Protein AF-A0AAJ2J0Q9-F1 (afdb_monomer_lite)

pLDDT: mean 88.74, std 9.74, range [47.78, 97.31]

Foldseek 3Di:
DPDQVVLVVLLVLADQPDWWWKWKFQPPDIDIFIKGCHVVSVQSVVWAAPVPDDDDDADCNQWIWMWTCRDPFWIWIFIDGPQWGFKIWIWGQDPVRDIDTDPGIIGTGGRNVSMGGDDD

Structure (mmCIF, N/CA/C/O backbone):
data_AF-A0AAJ2J0Q9-F1
#
_entry.id   AF-A0AAJ2J0Q9-F1
#
loop_
_atom_site.group_PDB
_atom_site.id
_atom_site.type_symbol
_atom_site.label_atom_id
_atom_site.label_alt_id
_atom_site.label_comp_id
_atom_site.label_asym_id
_atom_site.label_entity_id
_atom_site.label_seq_id
_atom_site.pdbx_PDB_ins_code
_atom_site.Cartn_x
_atom_site.Cartn_y
_atom_site.Cartn_z
_atom_site.occupancy
_atom_site.B_iso_or_equiv
_atom_site.auth_seq_id
_atom_site.auth_comp_id
_atom_site.auth_asym_id
_atom_site.auth_atom_id
_atom_site.pdbx_PDB_model_num
ATOM 1 N N . MET A 1 1 ? 3.818 -22.115 6.610 1.00 47.78 1 MET A N 1
ATOM 2 C CA . MET A 1 1 ? 3.874 -20.652 6.416 1.00 47.78 1 MET A CA 1
ATOM 3 C C . MET A 1 1 ? 3.786 -20.073 7.814 1.00 47.78 1 MET A C 1
ATOM 5 O O . MET A 1 1 ? 2.890 -20.511 8.522 1.00 47.78 1 MET A O 1
ATOM 9 N N . LYS A 1 2 ? 4.744 -19.265 8.287 1.00 50.22 2 LYS A N 1
ATOM 10 C CA . LYS A 1 2 ? 4.514 -18.571 9.561 1.00 50.22 2 LYS A CA 1
ATOM 11 C C . LYS A 1 2 ? 3.418 -17.555 9.273 1.00 50.22 2 LYS A C 1
ATOM 13 O O . LYS A 1 2 ? 3.587 -16.713 8.399 1.00 50.22 2 LYS A O 1
ATOM 18 N N . ASP A 1 3 ? 2.269 -17.786 9.879 1.00 55.88 3 ASP A N 1
ATOM 19 C CA . ASP A 1 3 ? 1.120 -16.905 9.817 1.00 55.88 3 ASP A CA 1
ATOM 20 C C . ASP A 1 3 ? 1.501 -15.667 10.631 1.00 55.88 3 ASP A C 1
ATOM 22 O O . ASP A 1 3 ? 1.634 -15.764 11.854 1.00 55.88 3 ASP A O 1
ATOM 26 N N . ASP A 1 4 ? 1.820 -14.547 9.979 1.00 68.06 4 ASP A N 1
ATOM 27 C CA . ASP A 1 4 ? 2.099 -13.327 10.733 1.00 68.06 4 ASP A CA 1
ATOM 28 C C . ASP A 1 4 ? 0.773 -12.681 11.114 1.00 68.06 4 ASP A C 1
ATOM 30 O O . ASP A 1 4 ? 0.062 -12.069 10.311 1.00 68.06 4 ASP A O 1
ATOM 34 N N . HIS A 1 5 ? 0.450 -12.867 12.386 1.00 75.44 5 HIS A N 1
ATOM 35 C CA . HIS A 1 5 ? -0.792 -12.428 12.981 1.00 75.44 5 HIS A CA 1
ATOM 36 C C . HIS A 1 5 ? -0.939 -10.904 12.914 1.00 75.44 5 HIS A C 1
ATOM 38 O O . HIS A 1 5 ? -2.071 -10.428 12.901 1.00 75.44 5 HIS A O 1
ATOM 44 N N . ASN A 1 6 ? 0.156 -10.136 12.843 1.00 81.75 6 ASN A N 1
ATOM 45 C CA . ASN A 1 6 ? 0.098 -8.677 12.861 1.00 81.75 6 ASN A CA 1
ATOM 46 C C . ASN A 1 6 ? -0.396 -8.097 11.534 1.00 81.75 6 ASN A C 1
ATOM 48 O O . ASN A 1 6 ? -1.341 -7.310 11.551 1.00 81.75 6 ASN A O 1
ATOM 52 N N . PHE A 1 7 ? 0.155 -8.510 10.387 1.00 87.38 7 PHE A N 1
ATOM 53 C CA . PHE A 1 7 ? -0.352 -8.040 9.090 1.00 87.38 7 PHE A CA 1
ATOM 54 C C . PHE A 1 7 ? -1.782 -8.487 8.842 1.00 87.38 7 PHE A C 1
ATOM 56 O O . PHE A 1 7 ? -2.612 -7.669 8.461 1.00 87.38 7 PHE A O 1
ATOM 63 N N . ILE A 1 8 ? -2.112 -9.740 9.166 1.00 86.81 8 ILE A N 1
ATOM 64 C CA . ILE A 1 8 ? -3.496 -10.219 9.078 1.00 86.81 8 ILE A CA 1
ATOM 65 C C . ILE A 1 8 ? -4.418 -9.390 9.979 1.00 86.81 8 ILE A C 1
ATOM 67 O O . ILE A 1 8 ? -5.524 -9.046 9.567 1.00 86.81 8 ILE A O 1
ATOM 71 N N . ARG A 1 9 ? -3.994 -9.060 11.205 1.00 89.00 9 ARG A N 1
ATOM 72 C CA . ARG A 1 9 ? -4.782 -8.236 12.131 1.00 89.00 9 ARG A CA 1
ATOM 73 C C . ARG A 1 9 ? -5.020 -6.835 11.578 1.00 89.00 9 ARG A C 1
ATOM 75 O O . ARG A 1 9 ? -6.158 -6.384 11.624 1.00 89.00 9 ARG A O 1
ATOM 82 N N . VAL A 1 10 ? -3.987 -6.178 11.051 1.00 90.69 10 VAL A N 1
ATOM 83 C CA . VAL A 1 10 ? -4.123 -4.845 10.447 1.00 90.69 10 VAL A CA 1
ATOM 84 C C . VAL A 1 10 ? -5.028 -4.905 9.221 1.00 90.69 10 VAL A C 1
ATOM 86 O O . VAL A 1 10 ? -6.006 -4.171 9.160 1.00 90.69 10 VAL A O 1
ATOM 89 N N . MET A 1 11 ? -4.799 -5.846 8.302 1.00 91.44 11 MET A N 1
ATOM 90 C CA . MET A 1 11 ? -5.614 -5.988 7.090 1.00 91.44 11 MET A CA 1
ATOM 91 C C . MET A 1 11 ? -7.089 -6.310 7.374 1.00 91.44 11 MET A C 1
ATOM 93 O O . MET A 1 11 ? -7.951 -5.908 6.599 1.00 91.44 11 MET A O 1
ATOM 97 N N . LYS A 1 12 ? -7.407 -6.981 8.491 1.00 90.69 12 LYS A N 1
ATOM 98 C CA . LYS A 1 12 ? -8.796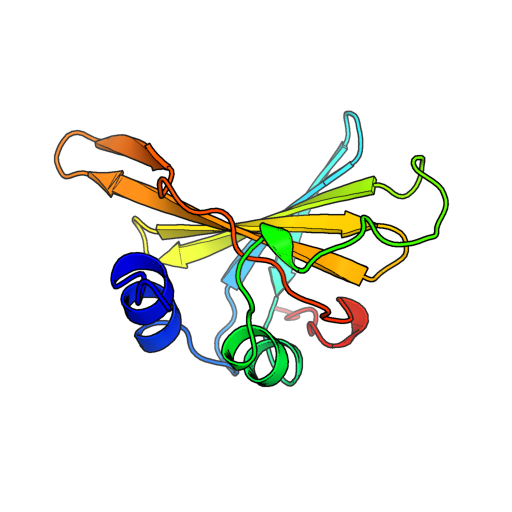 -7.186 8.952 1.00 90.69 12 LYS A CA 1
ATOM 99 C C . LYS A 1 12 ? -9.494 -5.895 9.389 1.00 90.69 12 LYS A C 1
ATOM 101 O O . LYS A 1 12 ? -10.720 -5.866 9.402 1.00 90.69 12 LYS A O 1
ATOM 106 N N . GLY A 1 13 ? -8.735 -4.880 9.801 1.00 90.88 13 GLY A N 1
ATOM 107 C CA . GLY A 1 13 ? -9.247 -3.557 10.169 1.00 90.88 13 GLY A CA 1
ATOM 108 C C . GLY A 1 13 ? -9.255 -2.554 9.014 1.00 90.88 13 GLY A C 1
ATOM 109 O O . GLY A 1 13 ? -9.824 -1.480 9.164 1.00 90.88 13 GLY A O 1
ATOM 110 N N . VAL A 1 14 ? -8.638 -2.893 7.879 1.00 94.00 14 VAL A N 1
ATOM 111 C CA . VAL A 1 14 ? -8.611 -2.061 6.672 1.00 94.00 14 VAL A CA 1
ATOM 112 C C . VAL A 1 14 ? -9.846 -2.344 5.820 1.00 94.00 14 VAL A C 1
ATOM 114 O O . VAL A 1 14 ? -10.177 -3.498 5.547 1.00 94.00 14 VAL A O 1
ATOM 117 N N . SER A 1 15 ? -10.489 -1.279 5.357 1.00 94.19 15 SER A N 1
ATOM 118 C CA . SER A 1 15 ? -11.576 -1.291 4.384 1.00 94.19 15 SER A CA 1
ATOM 119 C C . SER A 1 15 ? -11.044 -1.009 2.977 1.00 94.19 15 SER A C 1
ATOM 121 O O . SER A 1 15 ? -10.089 -0.256 2.790 1.00 94.19 15 SER A O 1
ATOM 123 N N . ASN A 1 16 ? -11.678 -1.590 1.961 1.00 93.50 16 ASN A N 1
ATOM 124 C CA . ASN A 1 16 ? -11.352 -1.295 0.565 1.00 93.50 16 ASN A CA 1
ATOM 125 C C . ASN A 1 16 ? -11.957 0.039 0.081 1.00 93.50 16 ASN A C 1
ATOM 127 O O . ASN A 1 16 ? -11.433 0.636 -0.855 1.00 93.50 16 ASN A O 1
ATOM 131 N N . SER A 1 17 ? -13.021 0.534 0.721 1.00 94.19 17 SER A N 1
ATOM 132 C CA . SER A 1 17 ? -13.781 1.707 0.265 1.00 94.19 17 SER A CA 1
ATOM 133 C C . SER A 1 17 ? -13.540 2.976 1.088 1.00 94.19 17 SER A C 1
ATOM 135 O O . SER A 1 17 ? -13.960 4.065 0.688 1.00 94.19 17 SER A O 1
ATOM 137 N N . GLU A 1 18 ? -12.920 2.858 2.262 1.00 95.12 18 GLU A N 1
ATOM 138 C CA . GLU A 1 18 ? -12.583 4.012 3.099 1.00 95.12 18 GLU A CA 1
ATOM 139 C C . GLU A 1 18 ? -11.396 4.790 2.529 1.00 95.12 18 GLU A C 1
ATOM 141 O O . GLU A 1 18 ? -10.516 4.232 1.872 1.00 95.12 18 GLU A O 1
ATOM 146 N N . ALA A 1 19 ? -11.394 6.102 2.777 1.00 96.44 19 ALA A N 1
ATOM 147 C CA . ALA A 1 19 ? -10.284 6.965 2.410 1.00 96.44 19 ALA A CA 1
ATOM 148 C C . ALA A 1 19 ? -9.248 7.006 3.539 1.00 96.44 19 ALA A C 1
ATOM 150 O O . ALA A 1 19 ? -9.586 7.295 4.687 1.00 96.44 19 ALA A O 1
ATOM 151 N N . TYR A 1 20 ? -7.987 6.789 3.188 1.00 96.94 20 TYR A N 1
ATOM 152 C CA . TYR A 1 20 ? -6.840 6.817 4.086 1.00 96.94 20 TYR A CA 1
ATOM 153 C C . TYR A 1 20 ? -5.910 7.968 3.730 1.00 96.94 20 TYR A C 1
ATOM 155 O O . TYR A 1 20 ? -5.735 8.302 2.555 1.00 96.94 20 TYR A O 1
ATOM 163 N N . GLN A 1 21 ? -5.294 8.564 4.749 1.00 97.12 21 GLN A N 1
ATOM 164 C CA . GLN A 1 21 ? -4.183 9.486 4.539 1.00 97.12 21 GLN A CA 1
ATOM 165 C C . GLN A 1 21 ? -2.950 8.680 4.147 1.00 97.12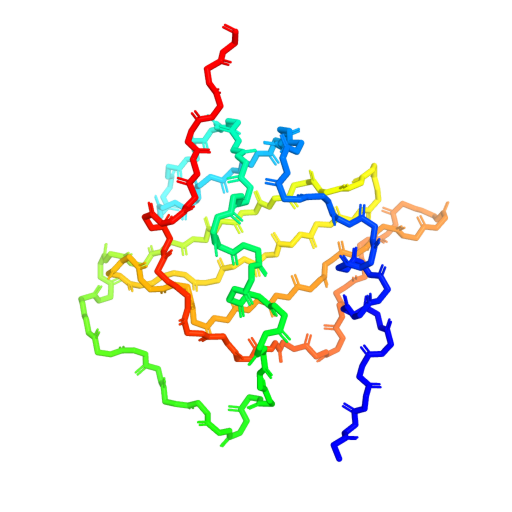 21 GLN A C 1
ATOM 167 O O . GLN A 1 21 ? -2.626 7.675 4.783 1.00 97.12 21 GLN A O 1
ATOM 172 N N . ALA A 1 22 ? -2.262 9.130 3.107 1.00 97.12 22 ALA A N 1
ATOM 173 C CA . ALA A 1 22 ? -1.035 8.516 2.656 1.00 97.12 22 ALA A CA 1
ATOM 174 C C . ALA A 1 22 ? 0.014 9.559 2.268 1.00 97.12 22 ALA A C 1
ATOM 176 O O . ALA A 1 22 ? -0.293 10.695 1.912 1.00 97.12 22 ALA A O 1
ATOM 177 N N . MET A 1 23 ? 1.273 9.152 2.336 1.00 97.06 23 MET A N 1
ATOM 178 C CA . MET A 1 23 ? 2.427 9.965 1.994 1.00 97.06 23 MET A CA 1
ATOM 179 C C . MET A 1 23 ? 3.251 9.226 0.945 1.00 97.06 23 MET A C 1
ATOM 181 O O . MET A 1 23 ? 3.747 8.127 1.195 1.00 97.06 23 MET A O 1
ATOM 185 N N . LYS A 1 24 ? 3.411 9.831 -0.233 1.00 95.81 24 LYS A N 1
ATOM 186 C CA . LYS A 1 24 ? 4.345 9.358 -1.256 1.00 95.81 24 LYS A CA 1
ATOM 187 C C . LYS A 1 24 ? 5.707 10.014 -1.032 1.00 95.81 24 LYS A C 1
ATOM 189 O O . LYS A 1 24 ? 5.820 11.236 -1.116 1.00 95.81 24 LYS A O 1
ATOM 194 N N . LEU A 1 25 ? 6.729 9.202 -0.776 1.00 94.94 25 LEU A N 1
ATOM 195 C CA . LEU A 1 25 ? 8.109 9.620 -0.526 1.00 94.94 25 LEU A CA 1
ATOM 196 C C . LEU A 1 25 ? 8.994 9.238 -1.719 1.00 94.94 25 LEU A C 1
ATOM 198 O O . LEU A 1 25 ? 9.291 8.061 -1.928 1.00 94.94 25 LEU A O 1
ATOM 202 N N . GLU A 1 26 ? 9.426 10.229 -2.495 1.00 91.56 26 GLU A N 1
ATOM 203 C CA . GLU A 1 26 ? 10.238 10.058 -3.706 1.00 91.56 26 GLU A CA 1
ATOM 204 C C . GLU A 1 26 ? 11.488 10.951 -3.625 1.00 91.56 26 GLU A C 1
ATOM 206 O O . GLU A 1 26 ? 11.444 12.169 -3.828 1.00 91.56 26 GLU A O 1
ATOM 211 N N . GLY A 1 27 ? 12.631 10.352 -3.281 1.00 86.31 27 GLY A N 1
ATOM 212 C CA . GLY A 1 27 ? 13.865 11.093 -3.018 1.00 86.31 27 GLY A CA 1
ATOM 213 C C . GLY A 1 27 ? 13.696 12.088 -1.863 1.00 86.31 27 GLY A C 1
ATOM 214 O O . GLY A 1 27 ? 13.509 11.683 -0.722 1.00 86.31 27 GLY A O 1
ATOM 215 N N . ASN A 1 28 ? 13.755 13.390 -2.165 1.00 87.19 28 ASN A N 1
ATOM 216 C CA . ASN A 1 28 ? 13.556 14.471 -1.186 1.00 87.19 28 ASN A CA 1
ATOM 217 C C . ASN A 1 28 ? 12.138 15.073 -1.227 1.00 87.19 28 ASN A C 1
ATOM 219 O O . ASN A 1 28 ? 11.891 16.102 -0.597 1.00 87.19 28 ASN A O 1
ATOM 223 N N . ARG A 1 29 ? 11.235 14.512 -2.039 1.00 90.31 29 ARG A N 1
ATOM 224 C CA . ARG A 1 29 ? 9.865 15.002 -2.198 1.00 90.31 29 ARG A CA 1
ATOM 225 C C . ARG A 1 29 ? 8.915 14.130 -1.397 1.00 90.31 29 ARG A C 1
ATOM 227 O O . ARG A 1 29 ? 8.910 12.913 -1.557 1.00 90.31 29 ARG A O 1
ATOM 234 N N . ASN A 1 30 ? 8.068 14.792 -0.619 1.00 94.06 30 ASN A N 1
ATOM 235 C CA . ASN A 1 30 ? 6.994 14.165 0.133 1.00 94.06 30 ASN A CA 1
ATOM 236 C C . ASN A 1 30 ? 5.681 14.760 -0.373 1.00 94.06 30 ASN A C 1
ATOM 238 O O . ASN A 1 30 ? 5.531 15.984 -0.391 1.00 94.06 30 ASN A O 1
ATOM 242 N N . LEU A 1 31 ? 4.765 13.908 -0.820 1.00 94.62 31 LEU A N 1
ATOM 243 C CA . LEU A 1 31 ? 3.450 14.312 -1.299 1.00 94.62 31 LEU A CA 1
ATOM 244 C C . LEU A 1 31 ? 2.381 13.632 -0.453 1.00 94.62 31 LEU A C 1
ATOM 246 O O . LEU A 1 31 ? 2.224 12.412 -0.508 1.00 94.62 31 LEU A O 1
ATOM 250 N N . GLU A 1 32 ? 1.644 14.438 0.302 1.00 96.00 32 GLU A N 1
ATOM 251 C CA . GLU A 1 32 ? 0.466 13.979 1.024 1.00 96.00 32 GLU A CA 1
ATOM 252 C C . GLU A 1 32 ? -0.691 13.783 0.042 1.00 96.00 32 GLU A C 1
ATOM 254 O O . GLU A 1 32 ? -0.973 14.640 -0.799 1.00 96.00 32 GLU A O 1
ATOM 259 N N . VAL A 1 33 ? -1.341 12.629 0.135 1.00 94.75 33 VAL A N 1
ATOM 260 C CA . VAL A 1 33 ? -2.456 12.221 -0.714 1.00 94.75 33 VAL A CA 1
ATOM 261 C C . VAL A 1 33 ? -3.513 11.515 0.130 1.00 94.75 33 VAL A C 1
ATOM 263 O O . VAL A 1 33 ? -3.214 10.932 1.171 1.00 94.75 33 VAL A O 1
ATOM 266 N N . LYS A 1 34 ? -4.764 11.533 -0.327 1.00 96.38 34 LYS A N 1
ATOM 267 C CA . LYS A 1 34 ? -5.818 10.665 0.206 1.00 96.38 34 LYS A CA 1
ATOM 268 C C . LYS A 1 34 ? -6.098 9.563 -0.801 1.00 96.38 34 LYS A C 1
ATOM 270 O O . LYS A 1 34 ? -6.259 9.846 -1.988 1.00 96.38 34 LYS A O 1
ATOM 275 N N . ILE A 1 35 ? -6.161 8.324 -0.332 1.00 96.69 35 ILE A N 1
ATOM 276 C CA . ILE A 1 35 ? -6.323 7.149 -1.192 1.00 96.69 35 ILE A CA 1
ATOM 277 C C . ILE A 1 35 ? -7.449 6.242 -0.713 1.00 96.69 35 ILE A C 1
ATOM 279 O O . ILE A 1 35 ? -7.753 6.219 0.474 1.00 96.69 35 ILE A O 1
ATOM 283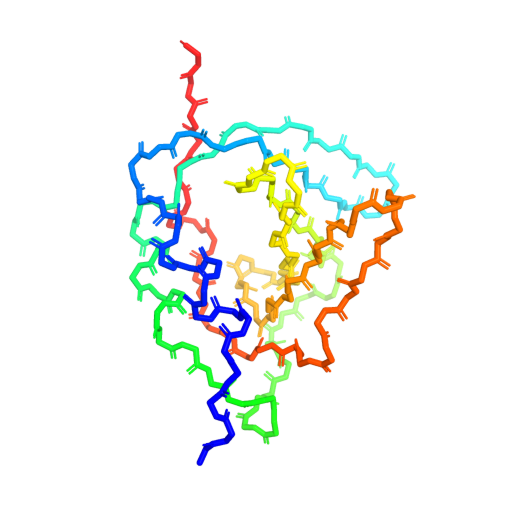 N N . ARG A 1 36 ? -8.018 5.442 -1.612 1.00 97.31 36 ARG A N 1
ATOM 284 C CA . ARG A 1 36 ? -8.778 4.232 -1.274 1.00 97.31 36 ARG A CA 1
ATOM 285 C C . ARG A 1 36 ? -8.040 3.033 -1.830 1.00 97.31 36 ARG A C 1
ATOM 287 O O . ARG A 1 36 ? -7.548 3.088 -2.955 1.00 97.31 36 ARG A O 1
ATOM 294 N N . PHE A 1 37 ? -7.992 1.947 -1.066 1.00 96.50 37 PHE A N 1
ATOM 295 C CA . PHE A 1 37 ? -7.353 0.738 -1.568 1.00 96.50 37 PHE A CA 1
ATOM 296 C C . PHE A 1 37 ? -8.112 0.139 -2.757 1.00 96.50 37 PHE A C 1
ATOM 298 O O . PHE A 1 37 ? -7.453 -0.351 -3.656 1.00 96.50 37 PHE A O 1
ATOM 305 N N . SER A 1 38 ? -9.445 0.223 -2.821 1.00 95.31 38 SER A N 1
ATOM 306 C CA . SER A 1 38 ? -10.237 -0.284 -3.956 1.00 95.31 38 SER A CA 1
ATOM 307 C C . SER A 1 38 ? -9.775 -1.696 -4.375 1.00 95.31 38 SER A C 1
ATOM 309 O O . SER A 1 38 ? -9.560 -2.549 -3.507 1.00 95.31 38 SER A O 1
ATOM 311 N N . ASP A 1 39 ? -9.547 -1.937 -5.665 1.00 96.06 39 ASP A N 1
ATOM 312 C CA . ASP A 1 39 ? -9.051 -3.206 -6.212 1.00 96.06 39 ASP A CA 1
ATOM 313 C C . ASP A 1 39 ? -7.636 -3.587 -5.719 1.00 96.06 39 ASP A C 1
ATOM 315 O O . ASP A 1 39 ? -7.267 -4.766 -5.702 1.00 96.06 39 ASP A O 1
ATOM 319 N N . PHE A 1 40 ? -6.832 -2.627 -5.245 1.00 96.44 40 PHE A N 1
ATOM 320 C CA . PHE A 1 40 ? -5.534 -2.917 -4.623 1.00 96.44 40 PHE A CA 1
ATOM 321 C C . PHE A 1 40 ? -5.686 -3.767 -3.353 1.00 96.44 40 PHE A C 1
ATOM 323 O O . PHE A 1 40 ? -4.809 -4.581 -3.048 1.00 96.44 40 PHE A O 1
ATOM 330 N N . TYR A 1 41 ? -6.798 -3.616 -2.621 1.00 96.00 41 TYR A N 1
ATOM 331 C CA . TYR A 1 41 ? -7.067 -4.370 -1.392 1.00 96.00 41 TYR A CA 1
ATOM 332 C C . TYR A 1 41 ? -7.061 -5.882 -1.636 1.00 96.00 41 TYR A C 1
ATOM 334 O O . TYR A 1 41 ? -6.401 -6.627 -0.907 1.00 96.00 41 TYR A O 1
ATOM 342 N N . ASP A 1 42 ? -7.727 -6.331 -2.700 1.00 94.12 42 ASP A N 1
ATOM 343 C CA . ASP A 1 42 ? -7.815 -7.750 -3.042 1.00 94.12 42 ASP A CA 1
ATOM 344 C C . ASP A 1 42 ? -6.432 -8.332 -3.346 1.00 94.12 42 ASP A C 1
ATOM 346 O O . ASP A 1 42 ? -6.114 -9.452 -2.937 1.00 94.12 42 ASP A O 1
ATOM 350 N N . CYS A 1 43 ? -5.558 -7.549 -3.984 1.00 93.25 43 CYS A N 1
ATOM 351 C CA . CYS A 1 43 ? -4.176 -7.956 -4.193 1.00 93.25 43 CYS A CA 1
ATOM 352 C C . CYS A 1 43 ? -3.407 -8.112 -2.871 1.00 93.25 43 CYS A C 1
ATOM 354 O O . CYS A 1 43 ? -2.692 -9.107 -2.695 1.00 93.25 43 CYS A O 1
ATOM 356 N N . LEU A 1 44 ? -3.575 -7.190 -1.915 1.00 92.06 44 LEU A N 1
ATOM 357 C CA . LEU A 1 44 ? -2.894 -7.251 -0.615 1.00 92.06 44 LEU A CA 1
ATOM 358 C C . LEU A 1 44 ? -3.228 -8.514 0.181 1.00 92.06 44 LEU A C 1
ATOM 360 O O . LEU A 1 44 ? -2.354 -9.062 0.858 1.00 92.06 44 LEU A O 1
ATOM 364 N N . LEU A 1 45 ? -4.451 -9.028 0.049 1.00 90.19 45 LEU A N 1
ATOM 365 C CA . LEU A 1 45 ? -4.860 -10.283 0.683 1.00 90.19 45 LEU A CA 1
ATOM 366 C C . LEU A 1 45 ? -4.110 -11.514 0.137 1.00 90.19 45 LEU A C 1
ATOM 368 O O . LEU A 1 45 ? -4.086 -12.556 0.790 1.00 90.19 45 LEU A O 1
ATOM 372 N N . THR A 1 46 ? -3.453 -11.408 -1.025 1.00 88.81 46 THR A N 1
ATOM 373 C CA . THR A 1 46 ? -2.725 -12.512 -1.687 1.00 88.81 46 THR A CA 1
ATOM 374 C C . THR A 1 46 ? -1.211 -12.527 -1.429 1.00 88.81 46 THR A C 1
ATOM 376 O O . THR A 1 46 ? -0.451 -13.186 -2.152 1.00 88.81 46 THR A O 1
ATOM 379 N N . TYR A 1 47 ? -0.755 -11.806 -0.401 1.00 87.06 47 TYR A N 1
ATOM 380 C CA . TYR A 1 47 ? 0.658 -11.665 -0.038 1.00 87.06 47 TYR A CA 1
ATOM 381 C C . TYR A 1 47 ? 1.417 -12.998 0.115 1.00 87.06 47 TYR A C 1
ATOM 383 O O . TYR A 1 47 ? 0.863 -14.081 0.327 1.00 87.06 47 TYR A O 1
ATOM 391 N N . LYS A 1 48 ? 2.749 -12.918 0.020 1.00 80.31 48 LYS A N 1
ATOM 392 C CA . LYS A 1 48 ? 3.663 -14.065 0.069 1.00 80.31 48 LYS A CA 1
ATOM 393 C C . LYS A 1 48 ? 4.856 -13.801 1.001 1.00 80.31 48 LYS A C 1
ATOM 395 O O . LYS A 1 48 ? 5.230 -12.652 1.231 1.00 80.31 48 LYS A O 1
ATOM 400 N N . PRO A 1 49 ? 5.524 -14.855 1.506 1.00 75.75 49 PRO A N 1
ATOM 401 C CA . PRO A 1 49 ? 6.796 -14.711 2.218 1.00 75.75 49 PRO A CA 1
ATOM 402 C C . PRO A 1 49 ? 7.923 -14.130 1.338 1.00 75.75 49 PRO A C 1
ATOM 404 O O . PRO A 1 49 ? 8.020 -14.474 0.159 1.00 75.75 49 PRO A O 1
ATOM 407 N N . LEU A 1 50 ? 8.834 -13.339 1.928 1.00 75.69 50 LEU A N 1
ATOM 408 C CA . LEU A 1 50 ? 9.913 -12.619 1.215 1.00 75.69 50 LEU A CA 1
ATOM 409 C C . LEU A 1 50 ? 10.850 -13.490 0.388 1.00 75.69 50 LEU A C 1
ATOM 411 O O . LEU A 1 50 ? 11.234 -13.102 -0.708 1.00 75.69 50 LEU A O 1
ATOM 415 N N . TRP A 1 51 ? 11.222 -14.666 0.895 1.00 74.94 51 TRP A N 1
ATOM 416 C CA . TRP A 1 51 ? 12.187 -15.554 0.235 1.00 74.94 51 TRP A CA 1
ATOM 417 C C . TRP A 1 51 ? 11.716 -16.054 -1.140 1.00 74.94 51 TRP A C 1
ATOM 419 O O . TRP A 1 51 ? 12.497 -16.640 -1.883 1.00 74.94 51 TRP A O 1
ATOM 429 N N . LYS A 1 52 ? 10.443 -15.830 -1.489 1.00 70.69 52 LYS A N 1
ATOM 430 C CA . LYS A 1 52 ? 9.872 -16.141 -2.803 1.00 70.69 52 LYS A CA 1
ATOM 431 C C . LYS A 1 52 ? 9.907 -14.965 -3.787 1.00 70.69 52 LYS A C 1
ATOM 433 O O . LYS A 1 52 ? 9.393 -15.111 -4.896 1.00 70.69 52 LYS A O 1
ATOM 438 N N . ARG A 1 53 ? 10.437 -13.799 -3.403 1.00 74.69 53 ARG A N 1
ATOM 439 C CA . ARG A 1 53 ? 10.355 -12.565 -4.196 1.00 74.69 53 ARG A CA 1
ATOM 440 C C . ARG A 1 53 ? 11.687 -12.246 -4.860 1.00 74.69 53 ARG A C 1
ATOM 442 O O . ARG A 1 53 ? 12.718 -12.167 -4.203 1.00 74.69 53 ARG A O 1
ATOM 449 N N . ASN A 1 54 ? 11.617 -11.978 -6.158 1.00 70.81 54 ASN A N 1
ATOM 450 C CA . ASN A 1 54 ? 12.645 -11.236 -6.872 1.00 70.81 54 ASN A CA 1
ATOM 451 C C . ASN A 1 54 ? 12.250 -9.759 -6.861 1.00 70.81 54 ASN A C 1
ATOM 453 O O . ASN A 1 54 ? 11.066 -9.451 -7.003 1.00 70.81 54 ASN A O 1
ATOM 457 N N . ILE A 1 55 ? 13.224 -8.863 -6.692 1.00 76.31 55 ILE A N 1
ATOM 458 C CA . ILE A 1 55 ? 12.989 -7.421 -6.831 1.00 76.31 55 ILE A CA 1
ATOM 459 C C . ILE A 1 55 ? 12.426 -7.167 -8.243 1.00 76.31 55 ILE A C 1
ATOM 461 O O . ILE A 1 55 ? 12.959 -7.750 -9.198 1.00 76.31 55 ILE A O 1
ATOM 465 N N . PRO A 1 56 ? 11.372 -6.343 -8.396 1.00 82.75 56 PRO A N 1
ATOM 466 C CA . PRO A 1 56 ? 10.785 -6.073 -9.701 1.00 82.75 56 PRO A CA 1
ATOM 467 C C . PRO A 1 56 ? 11.823 -5.548 -10.689 1.00 82.75 56 PRO A C 1
ATOM 469 O O . PRO A 1 56 ? 12.743 -4.797 -10.332 1.00 82.75 56 PRO A O 1
ATOM 4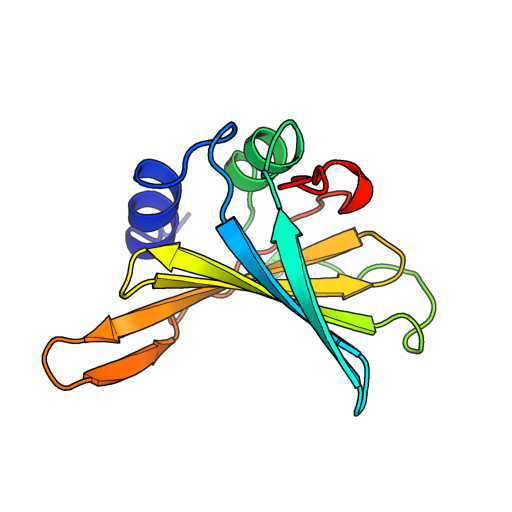72 N N . LYS A 1 57 ? 11.659 -5.944 -11.9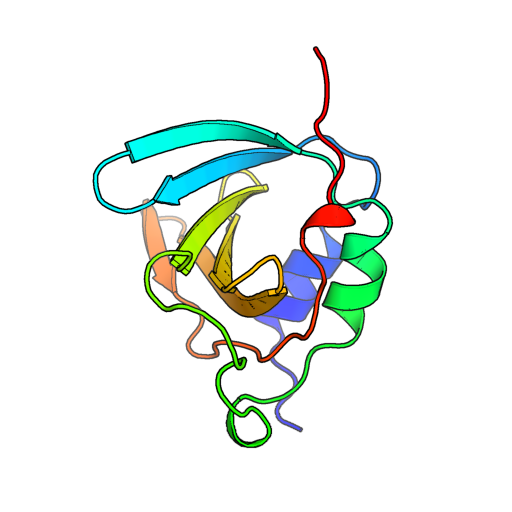53 1.00 80.38 57 LYS A N 1
ATOM 473 C CA . LYS A 1 57 ? 12.373 -5.316 -13.068 1.00 80.38 57 LYS A CA 1
ATOM 474 C C . LYS A 1 57 ? 11.822 -3.903 -13.240 1.00 80.38 57 LYS A C 1
ATOM 476 O O . LYS A 1 57 ? 10.626 -3.702 -13.098 1.00 80.38 57 LYS A O 1
ATOM 481 N N . GLY A 1 58 ? 12.682 -2.948 -13.558 1.00 84.06 58 GLY A N 1
ATOM 482 C CA . GLY A 1 58 ? 12.282 -1.552 -13.695 1.00 84.06 58 GLY A CA 1
ATOM 483 C C . GLY A 1 58 ? 13.458 -0.623 -13.463 1.00 84.06 58 GLY A C 1
ATOM 484 O O . GLY A 1 58 ? 14.586 -1.080 -13.242 1.00 84.06 58 GLY A O 1
ATOM 485 N N . ASN A 1 59 ? 13.191 0.674 -13.525 1.00 86.62 59 ASN A N 1
ATOM 486 C CA . ASN A 1 59 ? 14.199 1.696 -13.308 1.00 86.62 59 ASN A CA 1
ATOM 487 C C . ASN A 1 59 ? 14.244 2.079 -11.817 1.00 86.62 59 ASN A C 1
ATOM 489 O O . ASN A 1 59 ? 13.248 2.583 -11.309 1.00 86.62 59 ASN A O 1
ATOM 493 N N . PRO A 1 60 ? 15.379 1.908 -11.111 1.00 87.19 60 PRO A N 1
ATOM 494 C CA . PRO A 1 60 ? 15.495 2.311 -9.708 1.00 87.19 60 PRO A CA 1
ATOM 495 C C . PRO A 1 60 ? 15.236 3.802 -9.451 1.00 87.19 60 PRO A C 1
ATOM 497 O O . PRO A 1 60 ? 14.979 4.181 -8.315 1.00 87.19 60 PRO A O 1
ATOM 500 N N . SER A 1 61 ? 15.308 4.666 -10.472 1.00 88.62 61 SER A N 1
ATOM 501 C CA . SER A 1 61 ? 14.943 6.081 -10.313 1.00 88.62 61 SER A CA 1
ATOM 502 C C . SER A 1 61 ? 13.438 6.313 -10.146 1.00 88.62 61 SER A C 1
ATOM 504 O O . SER A 1 61 ? 13.040 7.440 -9.879 1.00 88.62 61 SER A O 1
ATOM 506 N N . GLU A 1 62 ? 12.616 5.285 -10.355 1.00 89.75 62 GLU A N 1
ATOM 507 C CA . GLU A 1 62 ? 11.162 5.297 -10.148 1.00 89.75 62 GLU A CA 1
ATOM 508 C C . GLU A 1 62 ? 10.779 4.672 -8.796 1.00 89.75 62 GLU A C 1
ATOM 510 O O . GLU A 1 62 ? 9.599 4.430 -8.538 1.00 89.75 62 GLU A O 1
ATOM 515 N N . ASP A 1 63 ? 11.767 4.371 -7.948 1.00 93.62 63 ASP A N 1
ATOM 516 C CA . ASP A 1 63 ? 11.525 3.840 -6.614 1.00 93.62 63 ASP A CA 1
ATOM 517 C C . ASP A 1 63 ? 10.937 4.924 -5.710 1.00 93.62 63 ASP A C 1
ATOM 519 O O . ASP A 1 63 ? 11.474 6.030 -5.592 1.00 93.62 63 ASP A O 1
ATOM 523 N N . TYR A 1 64 ? 9.862 4.577 -5.011 1.00 95.38 64 TYR A N 1
ATOM 524 C CA . TYR A 1 64 ? 9.292 5.418 -3.968 1.00 95.38 64 TYR A CA 1
ATOM 525 C C . TYR A 1 64 ? 8.702 4.572 -2.841 1.00 95.38 64 TYR A C 1
ATOM 527 O O . TYR A 1 64 ? 8.418 3.380 -3.006 1.00 95.38 64 TYR A O 1
ATOM 535 N N . TYR A 1 65 ? 8.509 5.210 -1.689 1.00 95.69 65 TYR A N 1
ATOM 536 C CA . TYR A 1 65 ? 7.765 4.628 -0.578 1.00 95.69 65 TYR A CA 1
ATOM 537 C C . TYR A 1 65 ? 6.368 5.228 -0.525 1.00 95.69 65 TYR A C 1
ATOM 539 O O . TYR A 1 65 ? 6.198 6.435 -0.706 1.00 95.69 65 TYR A O 1
ATOM 547 N N . LEU A 1 66 ? 5.371 4.388 -0.277 1.00 97.12 66 LEU A N 1
ATOM 548 C CA . LEU A 1 66 ? 4.024 4.835 0.051 1.00 97.12 66 LEU A CA 1
ATOM 549 C C . LEU A 1 66 ? 3.745 4.452 1.499 1.00 97.12 66 LEU A C 1
ATOM 551 O O . LEU A 1 66 ? 3.729 3.271 1.834 1.00 97.12 66 LEU A O 1
ATOM 555 N N . GLU A 1 67 ? 3.540 5.445 2.351 1.00 96.88 67 GLU A N 1
ATOM 556 C CA . GLU A 1 67 ? 3.138 5.238 3.740 1.00 96.88 67 GLU A CA 1
ATOM 557 C C . GLU A 1 67 ? 1.645 5.519 3.853 1.00 96.88 67 GLU A C 1
ATOM 559 O O . GLU A 1 67 ? 1.203 6.584 3.437 1.00 96.88 67 GLU A O 1
ATOM 564 N N . VAL A 1 68 ? 0.860 4.585 4.383 1.00 97.25 68 VAL A N 1
ATOM 565 C CA . VAL A 1 68 ? -0.597 4.723 4.501 1.00 97.25 68 VAL A CA 1
ATOM 566 C C . VAL A 1 68 ? -0.994 4.579 5.959 1.00 97.25 68 VAL A C 1
ATOM 568 O O . VAL A 1 68 ? -0.772 3.525 6.554 1.00 97.25 68 VAL A O 1
ATOM 571 N N . LEU A 1 69 ? -1.592 5.624 6.528 1.00 96.06 69 LEU A N 1
ATOM 572 C CA . LEU A 1 69 ? -2.139 5.606 7.881 1.00 96.06 69 LEU A CA 1
ATOM 573 C C . LEU A 1 69 ? -3.512 4.933 7.848 1.00 96.06 69 LEU A C 1
ATOM 575 O O . LEU A 1 69 ? -4.487 5.518 7.376 1.00 96.06 69 LEU A O 1
ATOM 579 N N . VAL A 1 70 ? -3.575 3.693 8.331 1.00 95.44 70 VAL A N 1
ATOM 580 C CA . VAL A 1 70 ? -4.789 2.861 8.277 1.00 95.44 70 VAL A CA 1
ATOM 581 C C . VAL A 1 70 ? -5.560 2.827 9.593 1.00 95.44 70 VAL A C 1
ATOM 583 O O . VAL A 1 70 ? -6.750 2.530 9.613 1.00 95.44 70 VAL A O 1
ATOM 586 N N . SER A 1 71 ? -4.899 3.166 10.695 1.00 93.69 71 SER A N 1
ATOM 587 C CA . SER A 1 71 ? -5.512 3.415 11.999 1.00 93.69 71 SER A CA 1
ATOM 588 C C . SER A 1 71 ? -4.692 4.490 12.726 1.00 93.69 71 SER A C 1
ATOM 590 O O . SER A 1 71 ? -3.578 4.781 12.293 1.00 93.69 71 SER A O 1
ATOM 592 N N . PRO A 1 72 ? -5.165 5.065 13.847 1.00 91.44 72 PRO A N 1
ATOM 593 C CA . PRO A 1 72 ? -4.375 6.027 14.624 1.00 91.44 72 PRO A CA 1
ATOM 594 C C . PRO A 1 72 ? -2.990 5.517 15.048 1.00 91.44 72 PRO A C 1
ATOM 596 O O . PRO A 1 72 ? -2.099 6.323 15.299 1.00 91.44 72 PRO A O 1
ATOM 599 N N . ASN A 1 73 ? -2.818 4.194 15.121 1.00 92.44 73 ASN A N 1
ATOM 600 C CA . ASN A 1 73 ? -1.590 3.559 15.578 1.00 92.44 73 ASN A CA 1
ATOM 601 C C . ASN A 1 73 ? -0.921 2.696 14.508 1.00 92.44 73 ASN A C 1
ATOM 603 O O . ASN A 1 73 ? 0.167 2.208 14.774 1.00 92.44 73 ASN A O 1
ATOM 607 N N . ASP A 1 74 ? -1.523 2.470 13.339 1.00 94.12 74 ASP A N 1
ATOM 608 C CA . ASP A 1 74 ? -1.008 1.518 12.351 1.00 94.12 74 ASP A CA 1
ATOM 609 C C . ASP A 1 74 ? -0.770 2.173 10.990 1.00 94.12 74 ASP A C 1
ATOM 611 O O . ASP A 1 74 ? -1.639 2.837 10.418 1.00 94.12 74 ASP A O 1
ATOM 615 N N . LEU A 1 75 ? 0.417 1.909 10.450 1.00 95.19 75 LEU A N 1
ATOM 616 C CA . LEU A 1 75 ? 0.874 2.313 9.129 1.00 95.19 75 LEU A CA 1
ATOM 617 C C . LEU A 1 75 ? 1.157 1.077 8.273 1.00 95.19 75 LEU A C 1
ATOM 619 O O . LEU A 1 75 ? 1.784 0.117 8.731 1.00 95.19 75 LEU A O 1
ATOM 623 N N . LEU A 1 76 ? 0.767 1.143 7.003 1.00 95.69 76 LEU A N 1
ATOM 624 C CA . LEU A 1 76 ? 1.268 0.253 5.960 1.00 95.69 76 LEU A CA 1
ATOM 625 C C . LEU A 1 76 ? 2.344 0.982 5.158 1.00 95.69 76 LEU A C 1
ATOM 627 O O . LEU A 1 76 ? 2.106 2.063 4.628 1.00 95.69 76 LEU A O 1
ATOM 631 N N . LEU A 1 77 ? 3.530 0.387 5.080 1.00 95.62 77 LEU A N 1
ATOM 632 C CA . LEU A 1 77 ? 4.686 0.932 4.374 1.00 95.62 77 LEU A CA 1
ATOM 633 C C . LEU A 1 77 ? 4.950 0.079 3.140 1.00 95.62 77 LEU A C 1
ATOM 635 O O . LEU A 1 77 ? 5.320 -1.090 3.270 1.00 95.62 77 LEU A O 1
ATOM 639 N N . PHE A 1 78 ? 4.762 0.649 1.957 1.00 95.62 78 PHE A N 1
ATOM 640 C CA . PHE A 1 78 ? 4.958 -0.036 0.687 1.00 95.62 78 PHE A CA 1
ATOM 641 C C . PHE A 1 78 ? 6.241 0.420 0.008 1.00 95.62 78 PHE A C 1
ATOM 643 O O . PHE A 1 78 ? 6.495 1.619 -0.094 1.00 95.62 78 PHE A O 1
ATOM 650 N N . ASN A 1 79 ? 6.992 -0.535 -0.540 1.00 94.69 79 ASN A N 1
ATOM 651 C CA . ASN A 1 79 ? 8.054 -0.234 -1.495 1.00 94.69 79 ASN A CA 1
ATOM 652 C C . ASN A 1 79 ? 7.492 -0.411 -2.899 1.00 94.69 79 ASN A C 1
ATOM 654 O O . ASN A 1 79 ? 6.973 -1.487 -3.223 1.00 94.69 79 ASN A O 1
ATOM 658 N N . VAL A 1 80 ? 7.628 0.623 -3.722 1.00 94.81 80 VAL A N 1
ATOM 659 C CA . VAL A 1 80 ? 7.104 0.649 -5.085 1.00 94.81 80 VAL A CA 1
ATOM 660 C C . VAL A 1 80 ? 8.241 0.874 -6.069 1.00 94.81 80 VAL A C 1
ATOM 662 O O . VAL A 1 80 ? 9.140 1.667 -5.802 1.00 94.81 80 VAL A O 1
ATOM 665 N N . ARG A 1 81 ? 8.203 0.167 -7.200 1.00 94.00 81 ARG A N 1
ATOM 666 C CA . ARG A 1 81 ? 9.081 0.384 -8.355 1.00 94.00 81 ARG A CA 1
ATOM 667 C C . ARG A 1 81 ? 8.259 0.278 -9.627 1.00 94.00 81 ARG A C 1
ATOM 669 O O . ARG A 1 81 ? 7.621 -0.750 -9.826 1.00 94.00 81 ARG A O 1
ATOM 676 N N . SER A 1 82 ? 8.320 1.291 -10.492 1.00 90.50 82 SER A N 1
ATOM 677 C CA . SER A 1 82 ? 7.652 1.274 -11.806 1.00 90.50 82 SER A CA 1
ATOM 678 C C . SER A 1 82 ? 6.173 0.845 -11.715 1.00 90.50 82 SER A C 1
ATOM 680 O O . SER A 1 82 ? 5.760 -0.108 -12.368 1.00 90.50 82 SER A O 1
ATOM 682 N N . SER A 1 83 ? 5.408 1.504 -10.836 1.00 91.31 83 SER A N 1
ATOM 683 C CA . SER A 1 83 ? 4.004 1.197 -10.483 1.00 91.31 83 SER A CA 1
ATOM 684 C C . SER A 1 83 ? 3.741 -0.149 -9.784 1.00 91.31 83 SER A C 1
ATOM 686 O O . SER A 1 83 ? 2.615 -0.427 -9.392 1.00 91.31 83 SER A O 1
ATOM 688 N N . GLU A 1 84 ? 4.749 -0.981 -9.519 1.00 94.25 84 GLU A N 1
ATOM 689 C CA . GLU A 1 84 ? 4.557 -2.240 -8.792 1.00 94.25 84 GLU A CA 1
ATOM 690 C C . GLU A 1 84 ? 4.939 -2.090 -7.315 1.00 94.25 84 GLU A C 1
ATOM 692 O O . GLU A 1 84 ? 6.116 -1.943 -6.970 1.00 94.25 84 GLU A O 1
ATOM 697 N N . ALA A 1 85 ? 3.955 -2.173 -6.419 1.00 94.75 85 ALA A N 1
ATOM 698 C CA . ALA A 1 85 ? 4.194 -2.379 -4.999 1.00 94.75 85 ALA A CA 1
ATOM 699 C C . ALA A 1 85 ? 4.659 -3.820 -4.780 1.00 94.75 85 ALA A C 1
ATOM 701 O O . ALA A 1 85 ? 3.935 -4.790 -5.040 1.00 94.75 85 ALA A O 1
ATOM 702 N N . TYR A 1 86 ? 5.894 -3.965 -4.303 1.00 92.81 86 TYR A N 1
ATOM 703 C CA . TYR A 1 86 ? 6.566 -5.260 -4.241 1.00 92.81 86 TYR A CA 1
ATOM 704 C C . TYR A 1 86 ? 6.877 -5.751 -2.839 1.00 92.81 86 TYR A C 1
ATOM 706 O O . TYR A 1 86 ? 7.116 -6.951 -2.647 1.00 92.81 86 TYR A O 1
ATOM 714 N N . GLN A 1 87 ? 6.854 -4.841 -1.874 1.00 92.94 87 GLN A N 1
ATOM 715 C CA . GLN A 1 87 ? 6.948 -5.144 -0.460 1.00 92.94 87 GLN A CA 1
ATOM 716 C C . GLN A 1 87 ? 5.950 -4.300 0.317 1.00 92.94 87 GLN A C 1
ATOM 718 O O . GLN A 1 87 ? 5.700 -3.154 -0.047 1.00 92.94 87 GLN A O 1
ATOM 723 N N . VAL A 1 88 ? 5.422 -4.870 1.396 1.00 93.25 88 VAL A N 1
ATOM 724 C CA . VAL A 1 88 ? 4.640 -4.153 2.404 1.00 93.25 88 VAL A CA 1
ATOM 725 C C . VAL A 1 88 ? 5.145 -4.511 3.797 1.00 93.25 88 VAL A C 1
ATOM 727 O O . VAL A 1 88 ? 5.528 -5.655 4.046 1.00 93.25 88 VAL A O 1
ATOM 730 N N . ARG A 1 89 ? 5.165 -3.542 4.708 1.00 92.06 89 ARG A N 1
ATOM 731 C CA . ARG A 1 89 ? 5.461 -3.724 6.133 1.00 92.06 89 ARG A CA 1
ATOM 732 C C . ARG A 1 89 ? 4.389 -3.038 6.970 1.00 92.06 89 ARG A C 1
ATOM 734 O O . ARG A 1 89 ? 3.874 -2.001 6.567 1.00 92.06 89 ARG A O 1
ATOM 741 N N . VAL A 1 90 ? 4.097 -3.597 8.142 1.00 92.88 90 VAL A N 1
ATOM 742 C CA . VAL A 1 90 ? 3.296 -2.917 9.162 1.00 92.88 90 VAL A CA 1
ATOM 743 C C . VAL A 1 90 ? 4.225 -2.185 10.120 1.00 92.88 90 VAL A C 1
ATOM 745 O O . VAL A 1 90 ? 5.180 -2.770 10.630 1.00 92.88 90 VAL A O 1
ATOM 748 N N . ARG A 1 91 ? 3.924 -0.925 10.410 1.00 93.06 91 ARG A N 1
ATOM 749 C CA . ARG A 1 91 ? 4.509 -0.193 11.534 1.00 93.06 91 ARG A CA 1
ATOM 750 C C . ARG A 1 91 ? 3.384 0.184 12.484 1.00 93.06 91 ARG A C 1
ATOM 752 O O . ARG A 1 91 ? 2.469 0.890 12.077 1.00 93.06 91 ARG A O 1
ATOM 759 N N . SER A 1 92 ? 3.463 -0.281 13.725 1.00 91.94 92 SER A N 1
ATOM 760 C CA . SER A 1 92 ? 2.485 0.034 14.767 1.00 91.94 92 SER A CA 1
ATOM 761 C C . SER A 1 92 ? 3.099 0.950 15.824 1.00 91.94 92 SER A C 1
ATOM 763 O O . SER A 1 92 ? 4.297 0.880 16.083 1.00 91.94 92 SER A O 1
ATOM 765 N N . ILE A 1 93 ? 2.292 1.790 16.457 1.00 90.88 93 ILE A N 1
ATOM 766 C CA . ILE A 1 93 ? 2.659 2.591 17.624 1.00 90.88 93 ILE A CA 1
ATOM 767 C C . ILE A 1 93 ? 2.140 1.859 18.862 1.00 90.88 93 ILE A C 1
ATOM 769 O O . ILE A 1 93 ? 0.955 1.527 18.939 1.00 90.88 93 ILE A O 1
ATOM 773 N N . ASP A 1 94 ? 3.026 1.566 19.812 1.00 87.12 94 ASP A N 1
ATOM 774 C CA . ASP A 1 94 ? 2.627 0.973 21.088 1.00 87.12 94 ASP A CA 1
ATOM 775 C C . ASP A 1 94 ? 2.043 2.012 22.065 1.00 87.12 94 ASP A C 1
ATOM 777 O O . ASP A 1 94 ? 1.997 3.213 21.798 1.00 87.12 94 ASP A O 1
ATOM 781 N N . GLU A 1 95 ? 1.579 1.549 23.225 1.00 86.88 95 GLU A N 1
ATOM 782 C CA . GLU A 1 95 ? 0.971 2.396 24.263 1.00 86.88 95 GLU A CA 1
ATOM 783 C C . GLU A 1 95 ? 1.891 3.510 24.795 1.00 86.88 95 GLU A C 1
ATOM 785 O O . GLU A 1 95 ? 1.406 4.483 25.370 1.00 86.88 95 GLU A O 1
ATOM 790 N N . ASN A 1 96 ? 3.205 3.395 24.580 1.00 89.44 96 ASN A N 1
ATOM 791 C CA . ASN A 1 96 ? 4.200 4.377 25.001 1.00 89.44 96 ASN A CA 1
ATOM 792 C C . ASN A 1 96 ? 4.577 5.350 23.872 1.00 89.44 96 ASN A C 1
ATOM 794 O O . ASN A 1 96 ? 5.478 6.172 24.047 1.00 89.44 96 ASN A O 1
ATOM 798 N N . GLY A 1 97 ? 3.913 5.270 22.715 1.00 85.88 97 GLY A N 1
ATOM 799 C CA . GLY A 1 97 ? 4.205 6.111 21.556 1.00 85.88 97 GLY A CA 1
ATOM 800 C C . GLY A 1 97 ? 5.440 5.667 20.769 1.00 85.88 97 GLY A C 1
ATOM 801 O O . GLY A 1 97 ? 5.961 6.448 19.971 1.00 85.88 97 GLY A O 1
ATOM 802 N N . ILE A 1 98 ? 5.943 4.448 20.992 1.00 89.56 98 ILE A N 1
ATOM 803 C CA . ILE A 1 98 ? 7.136 3.939 20.313 1.00 89.56 98 ILE A CA 1
ATOM 804 C C . ILE A 1 98 ? 6.716 3.189 19.049 1.00 89.56 98 ILE A C 1
ATOM 806 O O . ILE A 1 98 ? 5.849 2.315 19.079 1.00 89.56 98 ILE A O 1
ATOM 810 N N . TYR A 1 99 ? 7.365 3.517 17.929 1.00 87.88 99 TYR A N 1
ATOM 811 C CA . TYR A 1 99 ? 7.188 2.788 16.677 1.00 87.88 99 TYR A CA 1
ATOM 812 C C . TYR A 1 99 ? 7.802 1.388 16.763 1.00 87.88 99 TYR A C 1
ATOM 814 O O . TYR A 1 99 ? 8.996 1.228 17.017 1.00 87.88 99 TYR A O 1
ATOM 822 N N . GLN A 1 100 ? 6.979 0.387 16.477 1.00 87.06 100 GLN A N 1
ATOM 823 C CA . GLN A 1 100 ? 7.328 -1.019 16.364 1.00 87.06 100 GLN A CA 1
ATOM 824 C C . GLN A 1 100 ? 7.109 -1.454 14.914 1.00 87.06 100 GLN A C 1
ATOM 826 O O . GLN A 1 100 ? 5.975 -1.586 14.445 1.00 87.06 100 GLN A O 1
ATOM 831 N N . ASP A 1 101 ? 8.203 -1.679 14.194 1.00 83.00 101 ASP A N 1
ATOM 832 C CA . ASP A 1 101 ? 8.142 -2.331 12.888 1.00 83.00 101 ASP A CA 1
ATOM 833 C C . ASP A 1 101 ? 7.810 -3.810 13.084 1.00 83.00 101 ASP A C 1
ATOM 835 O O . ASP A 1 101 ? 8.425 -4.489 13.912 1.00 83.00 101 ASP A O 1
ATOM 839 N N . SER A 1 102 ? 6.873 -4.338 12.292 1.00 79.44 102 SER A N 1
ATOM 840 C CA . SER A 1 102 ? 6.700 -5.783 12.203 1.00 79.44 102 SER A CA 1
ATOM 841 C C . SER A 1 102 ? 8.033 -6.412 11.801 1.00 79.44 102 SER A C 1
ATOM 843 O O . SER A 1 102 ? 8.712 -5.937 10.886 1.00 79.44 102 SER A O 1
ATOM 845 N N . SER A 1 103 ? 8.416 -7.499 12.477 1.00 67.88 103 SER A N 1
ATOM 846 C CA . SER A 1 103 ? 9.634 -8.241 12.127 1.00 67.88 103 SER A CA 1
ATOM 847 C C . SER A 1 103 ? 9.587 -8.773 10.695 1.00 67.88 103 SER A C 1
ATOM 849 O O . SER A 1 103 ? 10.630 -8.983 10.074 1.00 67.88 103 SER A O 1
ATOM 851 N N . ASP A 1 104 ? 8.378 -8.957 10.164 1.00 73.12 104 ASP A N 1
ATOM 852 C CA . ASP A 1 104 ? 8.156 -9.457 8.824 1.00 73.12 104 ASP A CA 1
ATOM 853 C C . ASP A 1 104 ? 7.858 -8.289 7.874 1.00 73.12 104 ASP A C 1
ATOM 855 O O . ASP A 1 104 ? 6.979 -7.456 8.099 1.00 73.12 104 ASP A O 1
ATOM 859 N N . THR A 1 105 ? 8.620 -8.230 6.784 1.00 82.00 105 THR A N 1
ATOM 860 C CA . THR A 1 105 ? 8.193 -7.558 5.550 1.00 82.00 105 THR A CA 1
ATOM 861 C C . THR A 1 105 ? 7.513 -8.624 4.688 1.00 82.00 105 THR A C 1
ATOM 863 O O . THR A 1 105 ? 7.930 -9.781 4.707 1.00 82.00 105 THR A O 1
ATOM 866 N N . TYR A 1 106 ? 6.479 -8.280 3.932 1.00 86.69 106 TYR A N 1
ATOM 867 C CA . TYR A 1 106 ? 5.759 -9.217 3.069 1.00 86.69 106 TYR A CA 1
ATOM 868 C C . TYR A 1 106 ? 6.054 -8.906 1.619 1.00 86.69 106 TYR A C 1
ATOM 870 O O . TYR A 1 106 ? 6.155 -7.745 1.231 1.00 86.69 106 TYR A O 1
ATOM 878 N N . ALA A 1 107 ? 6.181 -9.950 0.809 1.00 90.19 107 ALA A N 1
ATOM 879 C CA . ALA A 1 107 ? 6.240 -9.800 -0.628 1.00 90.19 107 ALA A CA 1
ATOM 880 C C . ALA A 1 107 ? 4.821 -9.712 -1.187 1.00 90.19 107 ALA A C 1
ATOM 882 O O . ALA A 1 107 ? 4.000 -10.601 -0.961 1.00 90.19 107 ALA A O 1
ATOM 883 N N . ILE A 1 108 ? 4.565 -8.671 -1.965 1.00 91.25 108 ILE A N 1
ATOM 884 C CA . ILE A 1 108 ? 3.320 -8.464 -2.708 1.00 91.25 108 ILE A CA 1
ATOM 885 C C . ILE A 1 108 ? 3.656 -8.236 -4.182 1.00 91.25 108 ILE A C 1
ATOM 887 O O . ILE A 1 108 ? 4.826 -8.084 -4.524 1.00 91.25 108 ILE A O 1
ATOM 891 N N . ASN A 1 109 ? 2.659 -8.287 -5.059 1.00 91.62 109 ASN A N 1
ATOM 892 C CA . ASN A 1 109 ? 2.821 -8.024 -6.489 1.00 91.62 109 ASN A CA 1
ATOM 893 C C . ASN A 1 109 ? 1.616 -7.229 -6.981 1.00 91.62 109 ASN A C 1
ATOM 895 O O . ASN A 1 109 ? 0.806 -7.747 -7.751 1.00 91.62 109 ASN A O 1
ATOM 899 N N . CYS A 1 110 ? 1.464 -6.033 -6.424 1.00 93.75 110 CYS A N 1
ATOM 900 C CA . CYS A 1 110 ? 0.265 -5.232 -6.593 1.00 93.75 110 CYS A CA 1
ATOM 901 C C . CYS A 1 110 ? 0.575 -4.013 -7.443 1.00 93.75 110 CYS A C 1
ATOM 903 O O . CYS A 1 110 ? 1.541 -3.302 -7.179 1.00 93.75 110 CYS A O 1
ATOM 905 N N . ASP A 1 111 ? -0.246 -3.796 -8.459 1.00 95.19 111 ASP A N 1
ATOM 906 C CA . ASP A 1 111 ? -0.186 -2.604 -9.288 1.00 95.19 111 ASP A CA 1
ATOM 907 C C . ASP A 1 111 ? -0.788 -1.433 -8.507 1.00 95.19 111 ASP A C 1
ATOM 909 O O . ASP A 1 111 ? -1.959 -1.477 -8.137 1.00 95.19 111 ASP A O 1
ATOM 913 N N . VAL A 1 112 ? 0.018 -0.418 -8.199 1.00 95.25 112 VAL A N 1
ATOM 914 C CA . VAL A 1 112 ? -0.422 0.755 -7.428 1.00 95.25 112 VAL A CA 1
ATOM 915 C C . VAL A 1 112 ? -1.436 1.605 -8.177 1.00 95.25 112 VAL A C 1
ATOM 917 O O . VAL A 1 112 ? -2.122 2.391 -7.534 1.00 95.25 112 VAL A O 1
ATOM 920 N N . ASP A 1 113 ? -1.580 1.430 -9.490 1.00 95.38 113 ASP A N 1
ATOM 921 C CA . ASP A 1 113 ? -2.591 2.136 -10.277 1.00 95.38 113 ASP A CA 1
ATOM 922 C C . ASP A 1 113 ? -4.015 1.633 -9.959 1.00 95.38 113 ASP A C 1
ATOM 924 O O . ASP A 1 113 ? -5.000 2.281 -10.309 1.00 95.38 113 ASP A O 1
ATOM 928 N N . LEU A 1 114 ? -4.136 0.512 -9.231 1.00 95.75 114 LEU A N 1
ATOM 929 C CA . LEU A 1 114 ? -5.393 0.033 -8.640 1.00 95.75 114 LEU A CA 1
ATOM 930 C C . LEU A 1 114 ? -5.808 0.817 -7.382 1.00 95.75 114 LEU A C 1
ATOM 932 O O . LEU A 1 114 ? -6.907 0.613 -6.868 1.00 95.75 114 LEU A O 1
ATOM 936 N N . ILE A 1 115 ? -4.934 1.680 -6.856 1.00 96.00 115 ILE A N 1
ATOM 937 C CA . ILE A 1 115 ? -5.261 2.593 -5.761 1.00 96.00 115 ILE A CA 1
ATOM 938 C C . ILE A 1 115 ? -6.001 3.795 -6.343 1.00 96.00 115 ILE A C 1
ATOM 940 O O . ILE A 1 115 ? -5.504 4.494 -7.226 1.00 96.00 115 ILE A O 1
ATOM 944 N N . GLU A 1 116 ? -7.170 4.097 -5.793 1.00 95.75 116 GLU A N 1
ATOM 945 C CA . GLU A 1 116 ? -7.927 5.274 -6.200 1.00 95.75 116 GLU A CA 1
ATOM 946 C C . GLU A 1 116 ? -7.510 6.502 -5.397 1.00 95.75 116 GLU A C 1
ATOM 948 O O . GLU A 1 116 ? -7.442 6.472 -4.167 1.00 95.75 116 GLU A O 1
ATOM 953 N N . MET A 1 117 ? -7.319 7.627 -6.082 1.00 92.44 117 MET A N 1
ATOM 954 C CA . MET A 1 117 ? -7.162 8.923 -5.427 1.00 92.44 117 MET A CA 1
ATOM 955 C C . MET A 1 117 ? -8.524 9.392 -4.906 1.00 92.44 117 MET A C 1
ATOM 957 O O . MET A 1 117 ? -9.453 9.632 -5.680 1.00 92.44 117 MET A O 1
ATOM 961 N N . ALA A 1 118 ? -8.649 9.535 -3.589 1.00 82.94 118 ALA A N 1
ATOM 962 C CA . ALA A 1 118 ? -9.863 10.045 -2.974 1.00 82.94 118 ALA A CA 1
ATOM 963 C C . ALA A 1 118 ? -9.881 11.575 -3.097 1.00 82.94 118 ALA A C 1
ATOM 965 O O . ALA A 1 118 ? -9.111 12.268 -2.434 1.00 82.94 118 ALA A O 1
ATOM 966 N N . LEU A 1 119 ? -10.752 12.098 -3.962 1.00 73.25 119 LEU A N 1
ATOM 967 C CA . LEU A 1 119 ? -11.079 13.524 -3.982 1.00 73.25 119 LEU A CA 1
ATOM 968 C C . LEU A 1 119 ? -11.884 13.880 -2.722 1.00 73.25 119 LEU A C 1
ATOM 970 O O . LEU A 1 119 ? -12.675 13.058 -2.249 1.00 73.25 119 LEU A O 1
ATOM 974 N N . GLU A 1 120 ? -11.639 15.077 -2.181 1.00 57.22 120 GLU A N 1
ATOM 975 C CA . GLU A 1 120 ? -12.385 15.639 -1.043 1.00 57.22 120 GLU A CA 1
ATOM 976 C C . GLU A 1 120 ? -13.853 15.924 -1.373 1.00 57.22 120 GLU A C 1
ATOM 978 O O . GLU A 1 120 ? -14.136 16.382 -2.506 1.00 57.22 120 GLU A O 1
#

Sequence (120 aa):
MKDDHNFIRVMKGVSNSEAYQAMKLEGNRNLEVKIRFSDFYDCLLTYKPLWKRNIPKGNPSEDYYLEVLVSPNDLLLFNVRSSEAYQVRVRSIDENGIYQDSSDTYAINCDVDLIEMALE

Secondary structure (DSSP, 8-state):
----HHHHHHHHH--SSS-EEEEEEETTEEEEEEEE-THHHHHHTT-EEGGG-PPPSS-GGG-EEEEEEEETTEEEEEEEETTEEEEEEEEEE-TTS-EEEEEEEEEEEEEGGGSEE---

Radius of gyration: 13.81 Å; chains: 1; bounding box: 29×36×39 Å

=== Feature glossary ===
A reading guide for the features in this record.

Start from the sequence.

  · Sequence gives the chain of amino acids in standard one-letter code (A=alanine, C=cysteine, …, Y=tyrosine), read N→C. It is the only feature that is directly encoded by the gene; all structural features are derived from the folded form of this sequence.

Fold it, and you get ato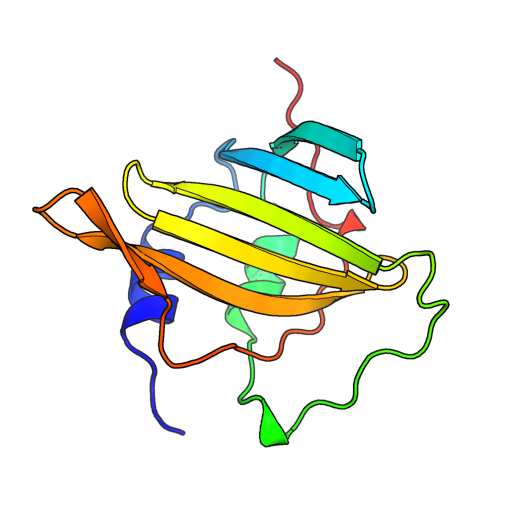mic coordinates and the backbone conformation that goes with them.

  · Structure coordinates are given as an mmCIF _atom_site loop: one row per atom with element, residue name, chain id, sequence number, and x/y/z position in Å. Only the four main-chain atoms per residue are included here; side chains are omitted to keep the record compact.

  · Backbone dihedral angles. Every residue except chain termini has a φ (preceding-C → N → Cα → C) and a ψ (N → Cα → C → next-N). They are reported in degrees following the IUPAC sign convention. Secondary structure is essentially a statement about which (φ, ψ) basin each residue occupies.

  · Eight-state secondary structure (DSSP): H is the canonical α-helix, G the tighter 3₁₀-helix, I the wider π-helix; E/B are β-structure, T and S are turns and bends, and '-' is everything else. DSSP derives these from the pattern of main-chain N–H···O=C hydrogen bonds, not from the sequence.

  · SS3 is a coarse helix/strand/coil call (letters a/b/c) made by the P-SEA algorithm from inter-Cα distances and dihedrals. It is less detailed than DSSP but needs only Cα positions.

Summarize the fold with a handful of shape descriptors and a per-residue structural alphabet.

  · Radius of gyration (Rg) is the root-mean-square distance of Cα atoms from their centroid — a single number for overall size and compactness. A globular domain of N residues has Rg ≈ 2.2·N^0.38 Å; an extended or disordered chain has a much larger Rg. The Cα contact count is the number of residue pairs whose Cα atoms are within 8 Å and are more than four positions apart in sequence — a standard proxy for tertiary packing density. The bounding box is the smallest axis-aligned box enclosing all Cα atoms.

  · 3Di is Foldseek's structural alphabet. Each residue is assigned one of twenty discrete states based on how its Cα sits relative to its spatial (not sequential) neighbors. Aligning 3Di strings finds structural homologs roughly as well as full 3D superposition, but orders of magnitude faster.

  · Solvent-accessible surface area (SASA) is the area in Å² traced out by the centre of a 1.4 Å probe sphere (a water molecule) rolled over the protein's van der Waals surface (Shrake–Rupley / Lee–Richards construction). Buried residues have near-zero SASA; fully exposed residues can exceed 200 Å². The total SASA scales roughly with the number of surface residues.

Ask how reliable the model is.

  · For AlphaFold models, the B-factor field carries pLDDT — the model's own estimate of local accuracy on a 0–100 scale. Regions with pLDDT<50 should be treated as essentially unmodeled; they often correspond to intrinsically disordered segments.

  · For experimental (PDB) structures, the B-factor (temperature factor) quantifies the positional spread of each atom in the crystal — a combination of thermal vibration and static disorder — in units of Å². High B-factors mark flexible loops or poorly resolved regions; low B-factors mark the rigid, well-ordered core.

  · Predicted Aligned Error (PAE) is an AlphaFold confidence matrix: entry (i, j) is the expected error in the position of residue j, in ångströms, when the prediction is superimposed on the true structure at residue i. Low PAE within a block of residues means that block is internally rigid and well-predicted; high PAE between two blocks means their relative placement is uncertain even if each block individually is confident.

Place it in context: what it resembles, what it is annotated as, and how it looks.

  · Structural nearest neighbors (via Foldseek easy-search vs the PDB). Reported per hit: target PDB id, E-value, and alignment TM-score. A TM-score above ~0.5 is the conventional threshold for 'same fold'.

  · Functional annotations link the protein to curated databases. InterPro entries identify conserved domains and families by matching the sequence against member-database signatures (Pfam, PROSITE, CDD, …). Gene Ontology (GO) terms describe molecular function, biological process, and cellular component in a controlled vocabulary. CATH places the structure in a hierarchical fold classification (Class/Architecture/Topology/Homologous-superfamily). The organism is the source species.

  · The contact map is a binary N×N matrix image: pixel (i, j) is dark where Cα_i and Cα_j are within 8 Å and |i−j|>4. Because the |i−j|>4 filter removes local helical contacts, off-diagonal stripes parallel to the main diagonal indicate parallel β-sheets; stripes perpendicular to it indicate antiparallel β-sheets. The Ramachandran plot scatters every residue's (φ, ψ) pair against the sterically allowed regions. The PAE heatmap renders the predicted-aligned-error matrix.

  · Six rendered views show the 3D structure from the faces of a cube — i.e. along ±x, ±y, ±z. Rendering representation is drawn randomly per protein from cartoon (secondary-structure ribbons), sticks (backbone bonds), or molecular surface; coloring is either N→C rainbow (blue at the N-terminus through red at the C-terminus) or one color per chain.